Protein AF-W7DZQ7-F1 (afdb_monomer_lite)

Structure (mmCIF, N/CA/C/O backbone):
data_AF-W7DZQ7-F1
#
_entry.id   AF-W7DZQ7-F1
#
loop_
_atom_site.group_PDB
_atom_site.id
_atom_site.type_symbol
_atom_site.label_atom_id
_atom_site.label_alt_id
_atom_site.label_comp_id
_atom_site.label_asym_id
_atom_site.label_entity_id
_atom_site.label_seq_id
_atom_site.pdbx_PDB_ins_code
_atom_site.Cartn_x
_atom_site.Cartn_y
_atom_site.Cartn_z
_atom_site.occupancy
_atom_site.B_iso_or_equiv
_atom_site.auth_seq_id
_atom_site.auth_comp_id
_atom_site.auth_asym_id
_atom_site.auth_atom_id
_atom_site.pdbx_PDB_model_num
ATOM 1 N N . SER A 1 1 ? -15.448 11.691 11.457 1.00 60.53 1 SER A N 1
ATOM 2 C CA . SER A 1 1 ? -14.449 12.431 10.663 1.00 60.53 1 SER A CA 1
ATOM 3 C C . SER A 1 1 ? -13.974 11.512 9.553 1.00 60.53 1 SER A C 1
ATOM 5 O O . SER A 1 1 ? -13.700 10.362 9.865 1.00 60.53 1 SER A O 1
ATOM 7 N N . GLY A 1 2 ? -13.981 11.955 8.292 1.00 79.94 2 GLY A N 1
ATOM 8 C CA . GLY A 1 2 ? -13.624 11.135 7.116 1.00 79.94 2 GLY A CA 1
ATOM 9 C C . GLY A 1 2 ? -12.386 11.632 6.365 1.00 79.94 2 GLY A C 1
ATOM 10 O O . GLY A 1 2 ? -12.088 11.147 5.281 1.00 79.94 2 GLY A O 1
ATOM 11 N N . THR A 1 3 ? -11.687 12.619 6.922 1.00 86.25 3 THR A N 1
ATOM 12 C CA . THR A 1 3 ? -10.488 13.213 6.329 1.00 86.25 3 THR A CA 1
ATOM 13 C C . THR A 1 3 ? -9.247 12.592 6.956 1.00 86.25 3 THR A C 1
ATOM 15 O O . THR A 1 3 ? -9.169 12.477 8.179 1.00 86.25 3 THR A O 1
ATOM 18 N N . PHE A 1 4 ? -8.272 12.229 6.127 1.00 86.31 4 PHE A N 1
ATOM 19 C CA . PHE A 1 4 ? -6.947 11.779 6.543 1.00 86.31 4 PHE A CA 1
ATOM 20 C C . PHE A 1 4 ? -5.881 12.484 5.700 1.00 86.31 4 PHE A C 1
ATOM 22 O O . PHE A 1 4 ? -6.165 12.959 4.601 1.00 86.31 4 PHE A O 1
ATOM 29 N N . ILE A 1 5 ? -4.665 12.567 6.232 1.00 87.69 5 ILE A N 1
ATOM 30 C CA . ILE A 1 5 ? -3.504 13.142 5.550 1.00 87.69 5 ILE A CA 1
ATOM 31 C C . ILE A 1 5 ? -2.473 12.025 5.408 1.00 87.69 5 ILE A C 1
ATOM 33 O O . ILE A 1 5 ? -2.226 11.283 6.361 1.00 87.69 5 ILE A O 1
ATOM 37 N N . VAL A 1 6 ? -1.908 11.893 4.212 1.00 87.38 6 VAL A N 1
ATOM 38 C CA . VAL A 1 6 ? -0.829 10.951 3.916 1.00 87.38 6 VAL A CA 1
ATOM 39 C C . VAL A 1 6 ? 0.418 11.768 3.624 1.00 87.38 6 VAL A C 1
ATOM 41 O O . VAL A 1 6 ? 0.401 12.597 2.719 1.00 87.38 6 VAL A O 1
ATOM 44 N N . ASP A 1 7 ? 1.473 11.545 4.402 1.00 86.06 7 ASP A N 1
ATOM 45 C CA . ASP A 1 7 ? 2.769 12.192 4.211 1.00 86.06 7 ASP A CA 1
ATOM 46 C C . ASP A 1 7 ? 3.774 11.142 3.728 1.00 86.06 7 ASP A C 1
ATOM 48 O O . ASP A 1 7 ? 4.222 10.284 4.494 1.00 86.06 7 ASP A O 1
ATOM 52 N N . GLN A 1 8 ? 4.049 11.153 2.424 1.00 81.94 8 GLN A N 1
ATOM 53 C CA . GLN A 1 8 ? 5.028 10.282 1.787 1.00 81.94 8 GLN A CA 1
ATOM 54 C C . GLN A 1 8 ? 5.830 11.091 0.755 1.00 81.94 8 GLN A C 1
ATOM 56 O O . GLN A 1 8 ? 5.238 11.716 -0.130 1.00 81.94 8 GLN A O 1
ATOM 61 N N . PRO A 1 9 ? 7.173 11.039 0.802 1.00 80.38 9 PRO A N 1
ATOM 62 C CA . PRO A 1 9 ? 8.015 11.634 -0.226 1.00 80.38 9 PRO A CA 1
ATOM 63 C C . PRO A 1 9 ? 7.666 11.115 -1.625 1.00 80.38 9 PRO A C 1
ATOM 65 O O . PRO A 1 9 ? 7.472 9.914 -1.822 1.00 80.38 9 PRO A O 1
ATOM 68 N N . TYR A 1 10 ? 7.635 12.030 -2.595 1.00 78.12 10 TYR A N 1
ATOM 69 C CA . TYR A 1 10 ? 7.371 11.743 -4.011 1.00 78.12 10 TYR A CA 1
ATOM 70 C C . TYR A 1 10 ? 6.015 11.082 -4.301 1.00 78.12 10 TYR A C 1
ATOM 72 O O . TYR A 1 10 ? 5.846 10.484 -5.362 1.00 78.12 10 TYR A O 1
ATOM 80 N N . LEU A 1 11 ? 5.050 11.198 -3.384 1.00 81.88 11 LEU A N 1
ATOM 81 C CA . LEU A 1 11 ? 3.664 10.843 -3.660 1.00 81.88 11 LEU A CA 1
ATOM 82 C C . LEU A 1 11 ? 3.065 11.923 -4.570 1.00 81.88 11 LEU A C 1
ATOM 84 O O . LEU A 1 11 ? 2.851 13.061 -4.145 1.00 81.88 11 LEU A O 1
ATOM 88 N N . TYR A 1 12 ? 2.809 11.561 -5.823 1.00 87.31 12 TYR A N 1
ATOM 89 C CA . TYR A 1 12 ? 2.147 12.408 -6.819 1.00 87.31 12 TYR A CA 1
ATOM 90 C C . TYR A 1 12 ? 0.910 11.658 -7.316 1.00 87.31 12 TYR A C 1
ATOM 92 O O . TYR A 1 12 ? 0.935 11.093 -8.415 1.00 87.31 12 TYR A O 1
ATOM 100 N N . PRO A 1 13 ? -0.142 11.589 -6.480 1.00 84.56 13 PRO A N 1
ATOM 101 C CA . PRO A 1 13 ? -1.263 10.705 -6.726 1.00 84.56 13 PRO A CA 1
ATOM 102 C C . PRO A 1 13 ? -2.152 11.285 -7.829 1.00 84.56 13 PRO A C 1
ATOM 104 O O . PRO A 1 13 ? -2.681 12.388 -7.687 1.00 84.56 13 PRO A O 1
ATOM 107 N N . GLU A 1 14 ? -2.349 10.538 -8.913 1.00 85.88 14 GLU A N 1
ATOM 108 C CA . GLU A 1 14 ? -3.313 10.906 -9.966 1.00 85.88 14 GLU A CA 1
ATOM 109 C C . GLU A 1 14 ? -4.680 10.270 -9.737 1.00 85.88 14 GLU A C 1
ATOM 111 O O . GLU A 1 14 ? -5.724 10.871 -9.992 1.00 85.88 14 GLU A O 1
ATOM 116 N N . ASN A 1 15 ? -4.673 9.043 -9.231 1.00 90.19 15 ASN A N 1
ATOM 117 C CA . ASN A 1 15 ? -5.856 8.249 -8.975 1.00 90.19 15 ASN A CA 1
ATOM 118 C C . ASN A 1 15 ? -5.731 7.516 -7.639 1.00 90.19 15 ASN A C 1
ATOM 120 O O . ASN A 1 15 ? -4.636 7.265 -7.129 1.00 90.19 15 ASN A O 1
ATOM 124 N N . LEU A 1 16 ? -6.882 7.160 -7.075 1.00 92.31 16 LEU A N 1
ATOM 125 C CA . LEU A 1 16 ? -6.960 6.353 -5.869 1.00 92.31 16 LEU A CA 1
ATOM 126 C C . LEU A 1 16 ? -8.162 5.416 -5.917 1.00 92.31 16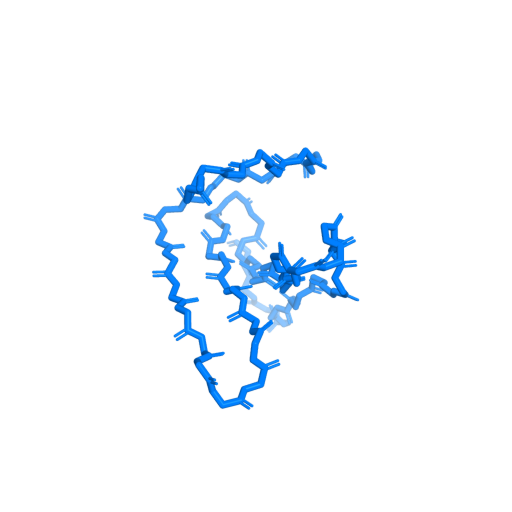 LEU A C 1
ATOM 128 O O . LEU A 1 16 ? -9.188 5.758 -6.505 1.00 92.31 16 LEU A O 1
ATOM 132 N N . ASP A 1 17 ? -8.037 4.269 -5.259 1.00 95.19 17 ASP A N 1
ATOM 133 C CA . ASP A 1 17 ? -9.146 3.343 -5.034 1.00 95.19 17 ASP A CA 1
ATOM 134 C C . ASP A 1 17 ? -9.093 2.754 -3.619 1.00 95.19 17 ASP A C 1
ATOM 136 O O . ASP A 1 17 ? -8.018 2.580 -3.034 1.00 95.19 17 ASP A O 1
ATOM 140 N N . PHE A 1 18 ? -10.265 2.468 -3.051 1.00 94.44 18 PHE A N 1
ATOM 141 C CA . PHE A 1 18 ? -10.401 1.912 -1.708 1.00 94.44 18 PHE A CA 1
ATOM 142 C C . PHE A 1 18 ? -10.916 0.476 -1.754 1.00 94.44 18 PHE A C 1
ATOM 144 O O . PHE A 1 18 ? -12.060 0.200 -2.115 1.00 94.44 18 PHE A O 1
ATOM 151 N N . ASP A 1 19 ? -10.092 -0.440 -1.261 1.00 95.75 19 ASP A N 1
ATOM 152 C CA . ASP A 1 19 ? -10.472 -1.823 -1.040 1.00 95.75 19 ASP A CA 1
ATOM 153 C C . ASP A 1 19 ? -11.122 -1.982 0.338 1.00 95.75 19 ASP A C 1
ATOM 155 O O . ASP A 1 19 ? -10.457 -2.097 1.375 1.00 95.75 19 ASP A O 1
ATOM 159 N N . SER A 1 20 ? -12.452 -2.033 0.332 1.00 94.38 20 SER A N 1
ATOM 160 C CA . SER A 1 20 ? -13.270 -2.224 1.533 1.00 94.38 20 SER A CA 1
ATOM 161 C C . SER A 1 20 ? -13.155 -3.614 2.169 1.00 94.38 20 SER A C 1
ATOM 163 O O . SER A 1 20 ? -13.491 -3.759 3.343 1.00 94.38 20 SER A O 1
ATOM 165 N N . LYS A 1 21 ? -12.672 -4.637 1.447 1.00 96.81 21 LYS A N 1
ATOM 166 C CA . LYS A 1 21 ? -12.503 -5.993 2.001 1.00 96.81 21 LYS A CA 1
ATOM 167 C C . LYS A 1 21 ? -11.238 -6.094 2.842 1.00 96.81 21 LYS A C 1
ATOM 169 O O . LYS A 1 21 ? -11.247 -6.746 3.883 1.00 96.81 21 LYS A O 1
ATOM 174 N N . HIS A 1 22 ? -10.161 -5.453 2.391 1.00 94.69 22 HIS A N 1
ATOM 175 C CA . HIS A 1 22 ? -8.864 -5.484 3.073 1.00 94.69 22 HIS A CA 1
ATOM 176 C C . HIS A 1 22 ? -8.543 -4.201 3.843 1.00 94.69 22 HIS A C 1
ATOM 178 O O . HIS A 1 22 ? -7.490 -4.132 4.482 1.00 94.69 22 HIS A O 1
ATOM 184 N N . CYS A 1 23 ? -9.433 -3.205 3.807 1.00 94.06 23 CYS A N 1
ATOM 185 C CA . CYS A 1 23 ? -9.271 -1.919 4.480 1.00 94.06 23 CYS A CA 1
ATOM 186 C C . CYS A 1 23 ? -7.992 -1.183 4.042 1.00 94.06 23 CYS A C 1
ATOM 188 O O . CYS A 1 23 ? -7.230 -0.690 4.878 1.00 94.06 23 CYS A O 1
ATOM 190 N N . LYS A 1 24 ? -7.742 -1.131 2.727 1.00 95.44 24 LYS A N 1
ATOM 191 C CA . LYS A 1 24 ? -6.552 -0.508 2.123 1.00 95.44 24 LYS A CA 1
ATOM 192 C C . LYS A 1 24 ? -6.945 0.527 1.076 1.00 95.44 24 LYS A C 1
ATOM 194 O O . LYS A 1 24 ? -7.907 0.329 0.345 1.00 95.44 24 LYS A O 1
ATOM 199 N N . VAL A 1 25 ? -6.177 1.605 0.995 1.00 94.75 25 VAL A N 1
ATOM 200 C CA . VAL A 1 25 ? -6.239 2.593 -0.086 1.00 94.75 25 VAL A CA 1
ATOM 201 C C . VAL A 1 25 ? -5.020 2.392 -0.974 1.00 94.75 25 VAL A C 1
ATOM 203 O O . VAL A 1 25 ? -3.908 2.233 -0.467 1.00 94.75 25 VAL A O 1
ATOM 206 N N . TYR A 1 26 ? -5.238 2.404 -2.279 1.00 94.94 26 TYR A N 1
ATOM 207 C CA . TYR A 1 26 ? -4.193 2.331 -3.288 1.00 94.94 26 TYR A CA 1
ATOM 208 C C . TYR A 1 26 ? -4.104 3.683 -3.982 1.00 94.94 26 TYR A C 1
ATOM 210 O O . TYR A 1 26 ? -5.117 4.169 -4.478 1.00 94.94 26 TYR A O 1
ATOM 218 N N . PHE A 1 27 ? -2.916 4.279 -4.010 1.00 94.25 27 PHE A N 1
ATOM 219 C CA . PHE A 1 27 ? -2.635 5.506 -4.754 1.00 94.25 27 PHE A CA 1
ATOM 220 C C . PHE A 1 27 ? -1.769 5.167 -5.961 1.00 94.25 27 PHE A C 1
ATOM 222 O O . PHE A 1 27 ? -0.755 4.490 -5.800 1.00 94.25 27 PHE A O 1
ATOM 229 N N . GLY A 1 28 ? -2.169 5.608 -7.152 1.00 92.06 28 GLY A N 1
ATOM 230 C CA . GLY A 1 28 ? -1.314 5.541 -8.335 1.00 92.06 28 GLY A CA 1
ATOM 231 C C . GLY A 1 28 ? -0.432 6.780 -8.413 1.00 92.06 28 GLY A C 1
ATOM 232 O O . GLY A 1 28 ? -0.942 7.896 -8.516 1.00 92.06 28 GLY A O 1
ATOM 233 N N . ASP A 1 29 ? 0.881 6.573 -8.359 1.00 88.69 29 ASP A N 1
ATOM 234 C CA . ASP A 1 29 ? 1.889 7.629 -8.356 1.00 88.69 29 ASP A CA 1
ATOM 235 C C . ASP A 1 29 ? 2.533 7.756 -9.736 1.00 88.69 29 ASP A C 1
ATOM 237 O O . ASP A 1 29 ? 3.307 6.891 -10.158 1.00 88.69 29 ASP A O 1
ATOM 241 N N . ASN A 1 30 ? 2.244 8.861 -10.426 1.00 83.69 30 ASN A N 1
ATOM 242 C CA . ASN A 1 30 ? 2.709 9.077 -11.799 1.00 83.69 30 ASN A CA 1
ATOM 243 C C . ASN A 1 30 ? 4.234 9.270 -11.875 1.00 83.69 30 ASN A C 1
ATOM 245 O O . ASN A 1 30 ? 4.888 8.746 -12.765 1.00 83.69 30 ASN A O 1
ATOM 249 N N . TYR A 1 31 ? 4.830 9.959 -10.900 1.00 81.38 31 TYR A N 1
ATOM 250 C CA . TYR A 1 31 ? 6.246 10.339 -10.966 1.00 81.38 31 TYR A CA 1
ATOM 251 C C . TYR A 1 31 ? 7.230 9.154 -11.029 1.00 81.38 31 TYR A C 1
ATOM 253 O O . TYR A 1 31 ? 8.295 9.293 -11.620 1.00 81.38 31 TYR A O 1
ATOM 261 N N . ASN A 1 32 ? 6.893 8.009 -10.423 1.00 79.06 32 ASN A N 1
ATOM 262 C CA . ASN A 1 32 ? 7.756 6.818 -10.392 1.00 79.06 32 ASN A CA 1
ATOM 263 C C . ASN A 1 32 ? 7.084 5.569 -10.986 1.00 79.06 32 ASN A C 1
ATOM 265 O O . ASN A 1 32 ? 7.601 4.467 -10.800 1.00 79.06 32 ASN A O 1
ATOM 269 N N . ALA A 1 33 ? 5.920 5.721 -11.628 1.00 89.50 33 ALA A N 1
ATOM 270 C CA . ALA A 1 33 ? 5.071 4.609 -12.048 1.00 89.50 33 ALA A CA 1
ATOM 271 C C . ALA A 1 33 ? 4.910 3.552 -10.934 1.00 89.50 33 ALA A C 1
ATOM 273 O O . ALA A 1 33 ? 5.183 2.368 -11.129 1.00 89.50 33 ALA A O 1
ATOM 274 N N . THR A 1 34 ? 4.508 3.982 -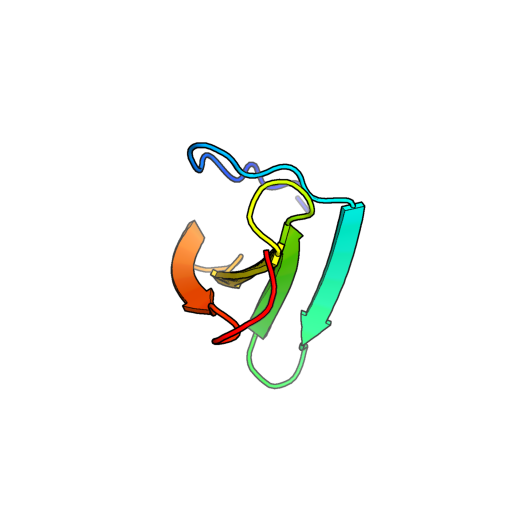9.735 1.00 91.31 34 THR A N 1
ATOM 275 C CA . THR A 1 34 ? 4.335 3.099 -8.568 1.00 91.31 34 THR A CA 1
ATOM 276 C C . THR A 1 34 ? 2.903 3.089 -8.064 1.00 91.31 34 THR A C 1
ATOM 278 O O . THR A 1 34 ? 2.116 3.988 -8.354 1.00 91.31 34 THR A O 1
ATOM 281 N N . VAL A 1 35 ? 2.563 2.069 -7.274 1.00 93.62 35 VAL A N 1
ATOM 282 C CA . VAL A 1 35 ? 1.326 2.056 -6.489 1.00 93.62 35 VAL A CA 1
ATOM 283 C C . VAL A 1 35 ? 1.657 2.040 -5.005 1.00 93.62 35 VAL A C 1
ATOM 285 O O . VAL A 1 35 ? 2.228 1.079 -4.492 1.00 93.62 35 VAL A O 1
ATOM 288 N N . THR A 1 36 ? 1.249 3.083 -4.298 1.00 93.88 36 THR A N 1
ATOM 289 C CA . THR A 1 36 ? 1.391 3.177 -2.847 1.00 93.88 36 THR A CA 1
ATOM 290 C C . THR A 1 36 ? 0.199 2.525 -2.154 1.00 93.88 36 THR A C 1
ATOM 292 O O . THR A 1 36 ? -0.955 2.867 -2.413 1.00 93.88 36 THR A O 1
ATOM 295 N N . VAL A 1 37 ? 0.472 1.610 -1.223 1.00 95.06 37 VAL A N 1
ATOM 296 C CA . VAL A 1 37 ? -0.535 0.916 -0.414 1.00 95.06 37 VAL A CA 1
ATOM 297 C C . VAL A 1 37 ? -0.594 1.539 0.975 1.00 95.06 37 VAL A C 1
ATOM 299 O O . VAL A 1 37 ? 0.357 1.457 1.753 1.00 95.06 37 VAL A O 1
ATOM 302 N N . TYR A 1 38 ? -1.739 2.103 1.334 1.00 94.81 38 TYR A N 1
ATOM 303 C CA . TYR A 1 38 ? -1.964 2.787 2.604 1.00 94.81 38 TYR A CA 1
ATOM 304 C C . TYR A 1 38 ? -3.077 2.127 3.414 1.00 94.81 38 TYR A C 1
ATOM 306 O O . TYR A 1 38 ? -4.094 1.693 2.877 1.00 94.81 38 TYR A O 1
ATOM 314 N N . ASN A 1 39 ? -2.908 2.069 4.735 1.00 94.06 39 ASN A N 1
ATOM 315 C CA . ASN A 1 39 ? -3.972 1.678 5.654 1.00 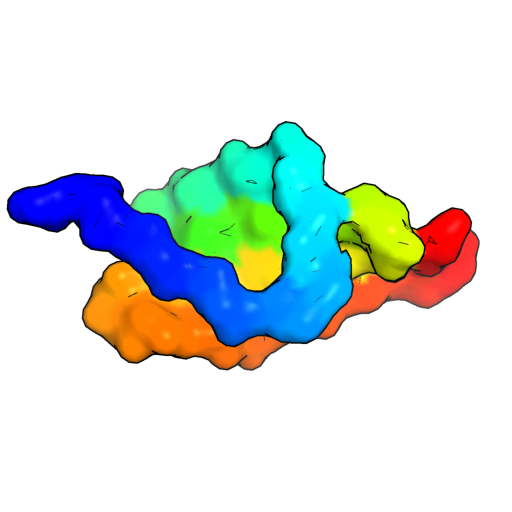94.06 39 ASN A CA 1
ATOM 316 C C . ASN A 1 39 ? -4.525 2.932 6.360 1.00 94.06 39 ASN A C 1
ATOM 318 O O . ASN A 1 39 ? -3.818 3.493 7.205 1.00 94.06 39 ASN A O 1
ATOM 322 N N . PRO A 1 40 ? -5.774 3.350 6.072 1.00 91.88 40 PRO A N 1
ATOM 323 C CA . PRO A 1 40 ? -6.367 4.561 6.638 1.00 91.88 40 PRO A CA 1
ATOM 324 C C . PRO A 1 40 ? -6.787 4.425 8.104 1.00 91.88 40 PRO A C 1
ATOM 326 O O . PRO A 1 40 ? -7.028 5.438 8.751 1.00 91.88 40 PRO A O 1
ATOM 329 N N . TYR A 1 41 ? -6.858 3.206 8.643 1.00 90.75 41 TYR A N 1
ATOM 330 C CA . TYR A 1 41 ? -7.222 2.952 10.040 1.00 90.75 41 TYR A CA 1
ATOM 331 C C . TYR A 1 41 ? -6.013 2.975 10.973 1.00 90.75 41 TYR A C 1
ATOM 333 O O . TYR A 1 41 ? -6.142 3.329 12.140 1.00 90.75 41 TYR A O 1
ATOM 341 N N . THR A 1 42 ? -4.839 2.586 10.469 1.00 93.12 42 THR A N 1
ATOM 342 C CA . THR A 1 42 ? -3.579 2.639 11.230 1.00 93.12 42 THR A CA 1
ATOM 343 C C . THR A 1 42 ? -2.692 3.813 10.832 1.00 93.12 42 THR A C 1
ATOM 345 O O . THR A 1 42 ? -1.646 4.002 11.439 1.00 93.12 42 THR A O 1
ATOM 348 N N . HIS A 1 43 ? -3.080 4.573 9.807 1.00 91.62 43 HIS A N 1
ATOM 349 C CA . HIS A 1 43 ? -2.316 5.682 9.237 1.00 91.62 43 HIS A CA 1
ATOM 350 C C . HIS A 1 43 ? -0.888 5.303 8.821 1.00 91.62 43 HIS A C 1
ATOM 352 O O . HIS A 1 43 ? 0.062 6.040 9.064 1.00 91.62 43 HIS A O 1
ATOM 358 N N . THR A 1 44 ? -0.726 4.141 8.180 1.00 92.19 44 THR A N 1
ATOM 359 C CA . THR A 1 44 ? 0.596 3.637 7.765 1.00 92.19 44 THR A CA 1
ATOM 360 C C . THR A 1 44 ? 0.642 3.318 6.280 1.00 92.19 44 THR A C 1
ATOM 362 O O . THR A 1 44 ? -0.244 2.612 5.788 1.00 92.19 44 THR A O 1
ATOM 365 N N . ILE A 1 45 ? 1.727 3.712 5.613 1.00 92.50 45 ILE A N 1
ATOM 366 C CA . ILE A 1 45 ? 2.132 3.138 4.326 1.00 92.50 45 ILE A CA 1
ATOM 367 C C . ILE A 1 45 ? 2.581 1.699 4.582 1.00 92.50 45 ILE A C 1
ATOM 369 O O . ILE A 1 45 ? 3.436 1.448 5.431 1.00 92.50 45 ILE A O 1
ATOM 373 N N . LYS A 1 46 ? 1.940 0.742 3.917 1.00 92.81 46 LYS A N 1
ATOM 374 C CA . LYS A 1 46 ? 2.266 -0.682 4.034 1.00 92.81 46 LYS A CA 1
ATOM 375 C C . LYS A 1 46 ? 3.345 -1.086 3.046 1.00 92.81 46 LYS A C 1
ATOM 377 O O . LYS A 1 46 ? 4.210 -1.876 3.403 1.00 92.81 46 LYS A O 1
ATOM 382 N N . GLU A 1 47 ? 3.262 -0.568 1.827 1.00 92.25 47 GLU A N 1
ATOM 383 C CA . GLU A 1 47 ? 4.098 -0.994 0.713 1.00 92.25 47 GLU A CA 1
ATOM 384 C C . GLU A 1 47 ? 4.070 0.055 -0.400 1.00 92.25 47 GLU A C 1
ATOM 386 O O . GLU A 1 47 ? 3.072 0.760 -0.560 1.00 92.25 47 GLU A O 1
ATOM 391 N N . VAL A 1 48 ? 5.150 0.122 -1.177 1.00 92.25 48 VAL A N 1
ATOM 392 C CA . VAL A 1 48 ? 5.193 0.811 -2.468 1.00 92.25 48 VAL A CA 1
ATOM 393 C C . VAL A 1 48 ? 5.487 -0.246 -3.524 1.00 92.25 48 VAL A C 1
ATOM 395 O O . VAL A 1 48 ? 6.572 -0.826 -3.547 1.00 92.25 48 VAL A O 1
ATOM 398 N N . ILE A 1 49 ? 4.498 -0.523 -4.365 1.00 93.25 49 ILE A N 1
ATOM 399 C CA . ILE A 1 49 ? 4.578 -1.509 -5.437 1.00 93.25 49 ILE A CA 1
ATOM 400 C C . ILE A 1 49 ? 5.248 -0.844 -6.635 1.00 93.25 49 ILE A C 1
ATOM 402 O O . ILE A 1 49 ? 4.774 0.177 -7.135 1.00 93.25 49 ILE A O 1
ATOM 406 N N . THR A 1 50 ? 6.340 -1.441 -7.099 1.00 92.56 50 THR A N 1
ATOM 407 C CA . THR A 1 50 ? 7.049 -1.039 -8.315 1.00 92.56 50 THR A CA 1
ATOM 408 C 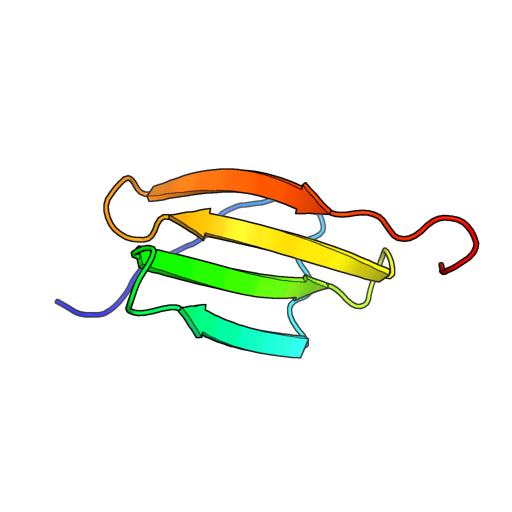C . THR A 1 50 ? 6.758 -2.028 -9.439 1.00 92.56 50 THR A C 1
ATOM 410 O O . THR A 1 50 ? 6.557 -3.221 -9.200 1.00 92.56 50 THR A O 1
ATOM 413 N N . PHE A 1 51 ? 6.743 -1.542 -10.680 1.00 90.44 51 PHE A N 1
ATOM 414 C CA . PHE A 1 51 ? 6.529 -2.376 -11.862 1.00 90.44 51 PHE A CA 1
ATOM 415 C C . PHE A 1 51 ? 7.823 -2.436 -12.682 1.00 90.44 51 PHE A C 1
ATOM 417 O O . PHE A 1 51 ? 8.195 -1.449 -13.316 1.00 90.44 51 PHE A O 1
ATOM 424 N N . PRO A 1 52 ? 8.549 -3.570 -12.675 1.00 90.00 52 PRO A N 1
AT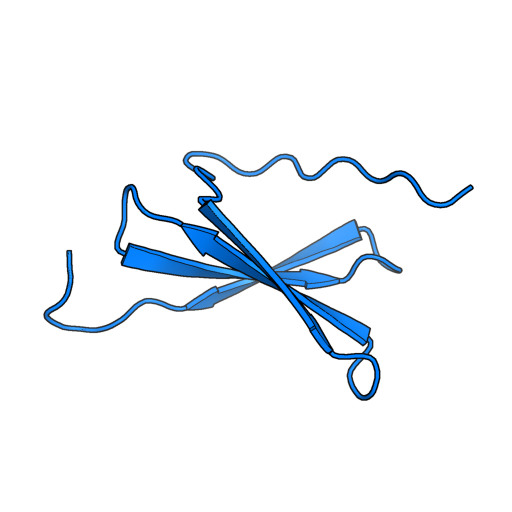OM 425 C CA . PRO A 1 52 ? 9.800 -3.691 -13.414 1.00 90.00 52 PRO A CA 1
ATOM 426 C C . PRO A 1 52 ? 9.618 -3.386 -14.906 1.00 90.00 52 PRO A C 1
ATOM 428 O O . PRO A 1 52 ? 8.779 -3.991 -15.570 1.00 90.00 52 PRO A O 1
ATOM 431 N N . GLY A 1 53 ? 10.435 -2.471 -15.432 1.00 87.62 53 GLY A N 1
ATOM 432 C CA . GLY A 1 53 ? 10.382 -2.055 -16.837 1.00 87.62 53 GLY A CA 1
ATOM 433 C C . GLY A 1 53 ? 9.362 -0.956 -17.152 1.00 87.62 53 GLY A C 1
ATOM 434 O O . GLY A 1 53 ? 9.183 -0.647 -18.327 1.00 87.62 53 GLY A O 1
ATOM 435 N N . ILE A 1 54 ? 8.720 -0.367 -16.137 1.00 81.50 54 ILE A N 1
ATOM 436 C CA . ILE A 1 54 ? 7.848 0.806 -16.270 1.00 81.50 54 ILE A CA 1
ATOM 437 C C . ILE A 1 54 ? 8.419 1.930 -15.395 1.00 81.50 54 ILE A C 1
ATOM 439 O O . ILE A 1 54 ? 8.744 1.698 -14.231 1.00 81.50 54 ILE A O 1
ATOM 443 N N . SER A 1 55 ? 8.583 3.119 -15.980 1.00 72.94 55 SER A N 1
ATOM 444 C CA . SER A 1 55 ? 9.128 4.326 -15.343 1.00 72.94 55 SER A CA 1
ATOM 445 C C . SER A 1 55 ? 8.546 5.575 -15.975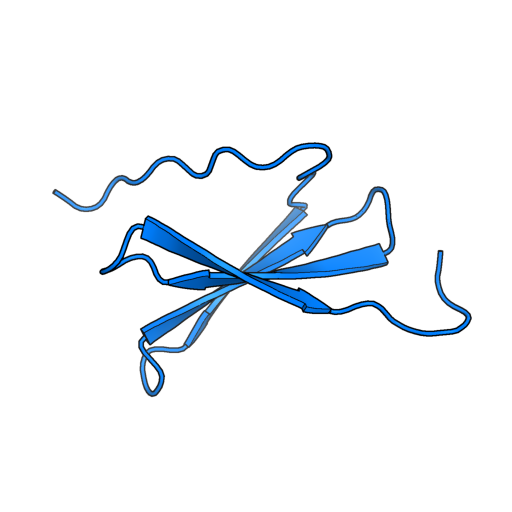 1.00 72.94 55 SER A C 1
ATOM 447 O O . SER A 1 55 ? 8.491 5.573 -17.229 1.00 72.94 55 SER A O 1
#

pLDDT: mean 89.02, std 6.66, range [60.53, 96.81]

Sequence (55 aa):
SGTFIVDQPYLYPENLDFDSKHCKVYFGDNYNATVTVYNPYTHTIKEVITFPGIS

Radius of gyration: 11.31 Å; chains: 1; bounding box: 25×19×28 Å

Foldseek 3Di:
DPDDDADDPQAPFPDWDADPVVQWIWGQRPVQRWIWIARRVVNDTPDIGHDPPDD

Secondary structure (DSSP, 8-state):
--------TT--EEEEEEETTTTEEEEEEGGGTEEEEEETTTTEEEEEEE-TT--

Organism: Bipolaris victoriae (strain FI3) (NCBI:txid930091)